Protein AF-A0A7W5GVG4-F1 (afdb_monomer)

Secondary structure (DSSP, 8-state):
----------------------------S-----S-PPPPPPPHHHHHTT--EEEEEEEEE-TTS-EEEEEEEE--S-HHHHHHHHHHHTT------TTT-S-EEEEEEEEE-----

Radius of gyration: 23.09 Å; Cα contacts (8 Å, |Δi|>4): 165; chains: 1; bounding box: 75×44×52 Å

Structure (mmCIF, N/CA/C/O backbone):
data_AF-A0A7W5GVG4-F1
#
_entry.id   AF-A0A7W5GVG4-F1
#
loop_
_atom_site.group_PDB
_atom_site.id
_atom_site.type_symbol
_atom_site.label_atom_id
_atom_site.label_alt_id
_atom_site.label_comp_id
_atom_site.label_asym_id
_atom_site.label_entity_id
_atom_site.label_seq_id
_atom_site.pdbx_PDB_ins_co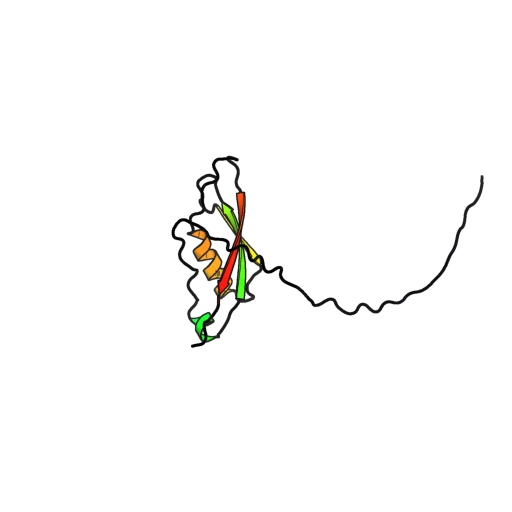de
_atom_site.Cartn_x
_atom_site.Cartn_y
_atom_site.Cartn_z
_atom_site.occupancy
_atom_site.B_iso_or_equiv
_atom_site.auth_seq_id
_atom_site.auth_comp_id
_atom_site.auth_asym_id
_atom_site.auth_atom_id
_atom_site.pdbx_PDB_model_num
ATOM 1 N N . MET A 1 1 ? 57.932 -30.012 15.823 1.00 37.72 1 MET A N 1
ATOM 2 C CA . MET A 1 1 ? 57.890 -28.530 15.779 1.00 37.72 1 MET A CA 1
ATOM 3 C C . MET A 1 1 ? 56.591 -28.097 16.457 1.00 37.72 1 MET A C 1
ATOM 5 O O . MET A 1 1 ? 55.539 -28.478 15.982 1.00 37.72 1 MET A O 1
ATOM 9 N N . LYS A 1 2 ? 56.661 -27.760 17.752 1.00 36.28 2 LYS A N 1
ATOM 10 C CA . LYS A 1 2 ? 56.587 -26.401 18.340 1.00 36.28 2 LYS A CA 1
ATOM 11 C C . LYS A 1 2 ? 55.153 -25.835 18.451 1.00 36.28 2 LYS A C 1
ATOM 13 O O . LYS A 1 2 ? 54.577 -25.436 17.454 1.00 36.28 2 LYS A O 1
ATOM 18 N N . TYR A 1 3 ? 54.654 -25.867 19.698 1.00 28.92 3 TYR A N 1
ATOM 19 C CA . TYR A 1 3 ? 53.878 -24.868 20.465 1.00 28.92 3 TYR A CA 1
ATOM 20 C C . TYR A 1 3 ? 53.143 -23.771 19.667 1.00 28.92 3 TYR A C 1
ATOM 22 O O . TYR A 1 3 ? 53.740 -23.130 18.816 1.00 28.92 3 TYR A O 1
ATOM 30 N N . LEU A 1 4 ? 51.893 -23.429 20.002 1.00 29.41 4 LEU A N 1
ATOM 31 C CA . LEU A 1 4 ? 51.676 -22.444 21.068 1.00 29.41 4 LEU A CA 1
ATOM 32 C C . LEU A 1 4 ? 50.241 -22.490 21.629 1.00 29.41 4 LEU A C 1
ATOM 34 O O . LEU A 1 4 ? 49.271 -22.153 20.957 1.00 29.41 4 LEU A O 1
ATOM 38 N N . ARG A 1 5 ? 50.136 -22.868 22.908 1.00 38.88 5 ARG A N 1
ATOM 39 C CA . ARG A 1 5 ? 49.017 -22.514 23.789 1.00 38.88 5 ARG A CA 1
ATOM 40 C C . ARG A 1 5 ? 49.121 -21.025 24.120 1.00 38.88 5 ARG A C 1
ATOM 42 O O . ARG A 1 5 ? 50.175 -20.615 24.596 1.00 38.88 5 ARG A O 1
ATOM 49 N N . ILE A 1 6 ? 48.030 -20.267 23.994 1.00 40.66 6 ILE A N 1
ATOM 50 C CA . ILE A 1 6 ? 47.790 -19.089 24.842 1.00 40.66 6 ILE A CA 1
ATOM 51 C C . ILE A 1 6 ? 46.333 -19.107 25.296 1.00 40.66 6 ILE A C 1
ATOM 53 O O . ILE A 1 6 ? 45.400 -18.951 24.517 1.00 40.66 6 ILE A O 1
ATOM 57 N N . SER A 1 7 ? 46.186 -19.320 26.594 1.00 39.53 7 SER A N 1
ATOM 58 C CA . SER A 1 7 ? 45.011 -19.088 27.421 1.00 39.53 7 SER A CA 1
ATOM 59 C C . SER A 1 7 ? 44.990 -17.641 27.926 1.00 39.53 7 SER A C 1
ATOM 61 O O . SER A 1 7 ? 46.017 -17.157 28.402 1.00 39.53 7 SER A O 1
ATOM 63 N N . LYS A 1 8 ? 43.820 -16.996 27.915 1.00 40.69 8 LYS A N 1
ATOM 64 C CA . LYS A 1 8 ? 43.390 -15.927 28.846 1.00 40.69 8 LYS A CA 1
ATOM 65 C C . LYS A 1 8 ? 41.862 -15.814 28.692 1.00 40.69 8 LYS A C 1
ATOM 67 O O . LYS A 1 8 ? 41.399 -15.642 27.575 1.00 40.69 8 LYS A O 1
ATOM 72 N N . SER A 1 9 ? 41.064 -16.223 29.686 1.00 37.88 9 SER A N 1
ATOM 73 C CA . SER A 1 9 ? 40.580 -15.386 30.811 1.00 37.88 9 SER A CA 1
ATOM 74 C C . SER A 1 9 ? 39.724 -14.216 30.304 1.00 37.88 9 SER A C 1
ATOM 76 O O . SER A 1 9 ? 40.168 -13.521 29.405 1.00 37.88 9 SER A O 1
ATOM 78 N N . LEU A 1 10 ? 38.570 -13.822 30.840 1.00 38.94 10 LEU A N 1
ATOM 79 C CA . LEU A 1 10 ? 37.635 -14.263 31.883 1.00 38.94 10 LEU A CA 1
ATOM 80 C C . LEU A 1 10 ? 36.517 -13.184 31.830 1.00 38.94 10 LEU A C 1
ATOM 82 O O . LEU A 1 10 ? 36.837 -12.021 31.615 1.00 38.94 10 LEU A O 1
ATOM 86 N N . VAL A 1 11 ? 35.261 -13.563 32.092 1.00 39.28 11 VAL A N 1
ATOM 87 C CA . VAL A 1 11 ? 34.133 -12.706 32.547 1.00 39.28 11 VAL A CA 1
ATOM 88 C C . VAL A 1 11 ? 33.592 -11.614 31.606 1.00 39.28 11 VAL A C 1
ATOM 90 O O . VAL A 1 11 ? 34.240 -10.608 31.359 1.00 39.28 11 VAL A O 1
ATOM 93 N N . ALA A 1 12 ? 32.310 -11.737 31.246 1.00 37.69 12 ALA A N 1
ATOM 94 C CA . ALA A 1 12 ? 31.275 -10.783 31.672 1.00 37.69 12 ALA A CA 1
ATOM 95 C C . ALA A 1 12 ? 29.885 -11.291 31.270 1.00 37.69 12 ALA A C 1
ATOM 97 O O . ALA A 1 12 ? 29.503 -11.265 30.103 1.00 37.69 12 ALA A O 1
ATOM 98 N N . SER A 1 13 ? 29.119 -11.738 32.267 1.00 43.12 13 SER A N 1
ATOM 99 C CA . SER A 1 13 ? 27.665 -11.811 32.172 1.00 43.12 13 SER A CA 1
ATOM 100 C C . SER A 1 13 ? 27.126 -10.413 31.882 1.00 43.12 13 SER A C 1
ATOM 102 O O . SER A 1 13 ? 27.238 -9.524 32.721 1.00 43.12 13 SER A O 1
ATOM 104 N N . ALA A 1 14 ? 26.507 -10.232 30.723 1.00 43.22 14 ALA A N 1
ATOM 105 C CA . ALA A 1 14 ? 25.558 -9.157 30.498 1.00 43.22 14 ALA A CA 1
ATOM 106 C C . ALA A 1 14 ? 24.195 -9.821 30.319 1.00 43.22 14 ALA A C 1
ATOM 108 O O . ALA A 1 14 ? 23.947 -10.516 29.334 1.00 43.22 14 ALA A O 1
ATOM 109 N N . ALA A 1 15 ? 23.343 -9.667 31.331 1.00 45.56 15 ALA A N 1
ATOM 110 C CA . ALA A 1 15 ? 21.937 -10.005 31.234 1.00 45.56 15 ALA A CA 1
ATOM 111 C C . ALA A 1 15 ? 21.358 -9.300 30.001 1.00 45.56 15 ALA A C 1
ATOM 113 O O . ALA A 1 15 ? 21.467 -8.082 29.859 1.00 45.56 15 ALA A O 1
ATOM 114 N N . VAL A 1 16 ? 20.786 -10.089 29.095 1.00 40.25 16 VAL A N 1
ATOM 115 C CA . VAL A 1 16 ? 20.089 -9.611 27.903 1.00 40.25 16 VAL A CA 1
ATOM 116 C C . VAL A 1 16 ? 18.834 -8.880 28.376 1.00 40.25 16 VAL A C 1
ATOM 118 O O . VAL A 1 16 ? 17.796 -9.489 28.617 1.00 40.25 16 VAL A O 1
ATOM 121 N N . VAL A 1 17 ? 18.936 -7.566 28.563 1.00 45.59 17 VAL A N 1
ATOM 122 C CA . VAL A 1 17 ? 17.762 -6.701 28.664 1.00 45.59 17 VAL A CA 1
ATOM 123 C C . VAL A 1 17 ? 17.201 -6.592 27.250 1.00 45.59 17 VAL A C 1
ATOM 125 O O . VAL A 1 17 ? 17.865 -6.090 26.344 1.00 45.59 17 VAL A O 1
ATOM 128 N N . LEU A 1 18 ? 16.006 -7.152 27.060 1.00 45.53 18 LEU A N 1
ATOM 129 C CA . LEU A 1 18 ? 15.244 -7.141 25.816 1.00 45.53 18 LEU A CA 1
ATOM 130 C C . LEU A 1 18 ? 15.232 -5.740 25.184 1.00 45.53 18 LEU A C 1
ATOM 132 O O . LEU A 1 18 ? 14.633 -4.806 25.717 1.00 45.53 18 LEU A O 1
ATOM 136 N N . LEU A 1 19 ? 15.867 -5.617 24.014 1.00 49.56 19 LEU A N 1
ATOM 137 C CA . LEU A 1 19 ? 15.649 -4.507 23.093 1.00 49.56 19 LEU A CA 1
ATOM 138 C C . LEU A 1 19 ? 14.178 -4.514 22.658 1.00 49.56 19 LEU A C 1
ATOM 140 O O . LEU A 1 19 ? 13.769 -5.347 21.853 1.00 49.56 19 LEU A O 1
ATOM 144 N N . ALA A 1 20 ? 13.402 -3.546 23.130 1.00 55.69 20 ALA A N 1
ATOM 145 C CA . ALA A 1 20 ? 12.113 -3.199 22.543 1.00 55.69 20 ALA A CA 1
ATOM 146 C C . ALA A 1 20 ? 11.984 -1.677 22.427 1.00 55.69 20 ALA A C 1
ATOM 148 O O . ALA A 1 20 ? 11.116 -1.049 23.018 1.00 55.69 20 ALA A O 1
ATOM 149 N N . ALA A 1 21 ? 12.861 -1.082 21.625 1.00 49.41 21 ALA A N 1
ATOM 150 C CA . ALA A 1 21 ? 12.570 0.174 20.951 1.00 49.41 21 ALA A CA 1
ATOM 151 C C . ALA A 1 21 ? 12.623 -0.121 19.453 1.00 49.41 21 ALA A C 1
ATOM 153 O O . ALA A 1 21 ? 13.611 0.158 18.777 1.00 49.41 21 ALA A O 1
ATOM 154 N N . CYS A 1 22 ? 11.575 -0.775 18.944 1.00 36.09 22 CYS A N 1
ATOM 155 C CA . CYS A 1 22 ? 11.357 -0.874 17.507 1.00 36.09 22 CYS A CA 1
ATOM 156 C C . CYS A 1 22 ? 10.984 0.532 17.015 1.00 36.09 22 CYS A C 1
ATOM 158 O O . CYS A 1 22 ? 9.814 0.886 16.895 1.00 36.09 22 CYS A O 1
ATOM 160 N N . ALA A 1 23 ? 11.995 1.380 16.839 1.00 46.91 23 ALA A N 1
ATOM 161 C CA . ALA A 1 23 ? 11.862 2.649 16.157 1.00 46.91 23 ALA A CA 1
ATOM 162 C C . ALA A 1 23 ? 11.571 2.329 14.690 1.00 46.91 23 ALA A C 1
ATOM 164 O O . ALA A 1 23 ? 12.478 2.035 13.913 1.00 46.91 23 ALA A O 1
ATOM 165 N N . ALA A 1 24 ? 10.289 2.334 14.323 1.00 54.41 24 ALA A N 1
ATOM 166 C CA . ALA A 1 24 ? 9.899 2.391 12.926 1.00 54.41 24 ALA A CA 1
ATOM 167 C C . ALA A 1 24 ? 10.556 3.647 12.329 1.00 54.41 24 ALA A C 1
ATOM 169 O O . ALA A 1 24 ? 10.319 4.742 12.853 1.00 54.41 24 ALA A O 1
ATOM 170 N N . PRO A 1 25 ? 11.398 3.545 11.284 1.00 44.72 25 PRO A N 1
ATOM 171 C CA . PRO A 1 25 ? 11.892 4.738 10.628 1.00 44.72 25 PRO A CA 1
ATOM 172 C C . PRO A 1 25 ? 10.684 5.435 10.003 1.00 44.72 25 PRO A C 1
ATOM 174 O O . PRO A 1 25 ? 10.088 4.942 9.046 1.00 44.72 25 PRO A O 1
ATOM 177 N N . ALA A 1 26 ? 10.300 6.575 10.578 1.00 50.94 26 ALA A N 1
ATOM 178 C CA . ALA A 1 26 ? 9.394 7.513 9.946 1.00 50.94 26 ALA A CA 1
ATOM 179 C C . ALA A 1 26 ? 10.075 7.983 8.659 1.00 50.94 26 ALA A C 1
ATOM 181 O O . ALA A 1 26 ? 10.919 8.875 8.672 1.00 50.94 26 ALA A O 1
ATOM 182 N N . GLN A 1 27 ? 9.756 7.331 7.544 1.00 46.22 27 GLN A N 1
ATOM 183 C CA . GLN A 1 27 ? 10.139 7.820 6.233 1.00 46.22 27 GLN A CA 1
ATOM 184 C C . GLN A 1 27 ? 9.243 9.022 5.933 1.00 46.22 27 GLN A C 1
ATOM 186 O O . GLN A 1 27 ? 8.200 8.906 5.302 1.00 46.22 27 GLN A O 1
ATOM 191 N N . THR A 1 28 ? 9.635 10.193 6.433 1.00 46.06 28 THR A N 1
ATOM 192 C CA . THR A 1 28 ? 9.069 11.511 6.107 1.00 46.06 28 THR A CA 1
ATOM 193 C C . THR A 1 28 ? 9.530 11.982 4.723 1.00 46.06 28 THR A C 1
ATOM 195 O O . THR A 1 28 ? 9.858 13.144 4.511 1.00 46.06 28 THR A O 1
ATOM 198 N N . GLY A 1 29 ? 9.554 11.071 3.752 1.00 47.09 29 GLY A N 1
ATOM 199 C CA . GLY A 1 29 ? 9.434 11.431 2.349 1.00 47.09 29 GLY A CA 1
ATOM 200 C C . GLY A 1 29 ? 7.957 11.327 2.030 1.00 47.09 29 GLY A C 1
ATOM 201 O O . GLY A 1 29 ? 7.417 10.225 2.051 1.00 47.09 29 GLY A O 1
ATOM 202 N N . GLU A 1 30 ? 7.287 12.454 1.807 1.00 46.94 30 GLU A N 1
A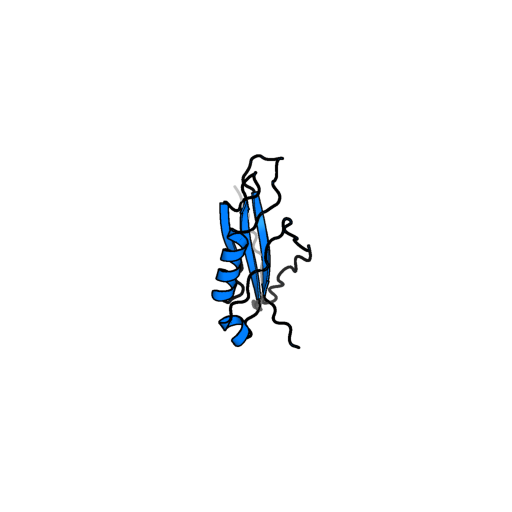TOM 203 C CA . GLU A 1 30 ? 5.900 12.467 1.349 1.00 46.94 30 GLU A CA 1
ATOM 204 C C . GLU A 1 30 ? 5.843 11.762 -0.013 1.00 46.94 30 GLU A C 1
ATOM 206 O O . GLU A 1 30 ? 6.082 12.351 -1.067 1.00 46.94 30 GLU A O 1
ATOM 211 N N . TRP A 1 31 ? 5.628 10.450 0.015 1.00 52.88 31 TRP A N 1
ATOM 212 C CA . TRP A 1 31 ? 5.521 9.652 -1.187 1.00 52.88 31 TRP A CA 1
ATOM 213 C C . TRP A 1 31 ? 4.167 9.980 -1.819 1.00 52.88 31 TRP A C 1
ATOM 215 O O . TRP A 1 31 ? 3.116 9.558 -1.340 1.00 52.88 31 TRP A O 1
ATOM 225 N N . LYS A 1 32 ? 4.197 10.813 -2.862 1.00 56.09 32 LYS A N 1
ATOM 226 C CA . LYS A 1 32 ? 3.028 11.196 -3.654 1.00 56.09 32 LYS A CA 1
ATOM 227 C C . LYS A 1 32 ? 2.981 10.347 -4.921 1.00 56.09 32 LYS A C 1
ATOM 229 O O . LYS A 1 32 ? 3.777 10.594 -5.833 1.00 56.09 32 LYS A O 1
ATOM 234 N N . PRO A 1 33 ? 2.066 9.373 -5.030 1.00 57.81 33 PRO A N 1
ATOM 235 C CA . PRO A 1 33 ? 1.739 8.849 -6.340 1.00 57.81 33 PRO A CA 1
ATOM 236 C C . PRO A 1 33 ? 1.037 9.966 -7.125 1.00 57.81 33 PRO A C 1
ATOM 238 O O . PRO A 1 33 ? 0.160 10.635 -6.592 1.00 57.81 33 PRO A O 1
ATOM 241 N N . ASN A 1 34 ? 1.423 10.212 -8.372 1.00 52.44 34 ASN A N 1
ATOM 242 C CA . ASN A 1 34 ? 0.713 11.157 -9.240 1.00 52.44 34 ASN A CA 1
ATOM 243 C C . ASN A 1 34 ? 0.653 10.528 -10.636 1.00 52.44 34 ASN A C 1
ATOM 245 O O . ASN A 1 34 ? 1.714 10.409 -11.261 1.00 52.44 34 ASN A O 1
ATOM 249 N N . PRO A 1 35 ? -0.484 9.934 -11.047 1.00 53.97 35 PRO A N 1
ATOM 250 C CA . PRO A 1 35 ? -1.794 10.555 -11.363 1.00 53.97 35 PRO A CA 1
ATOM 251 C C . PRO A 1 35 ? -2.846 10.402 -10.235 1.00 53.97 35 PRO A C 1
ATOM 253 O O . PRO A 1 35 ? -2.479 9.866 -9.191 1.00 53.97 35 PRO A O 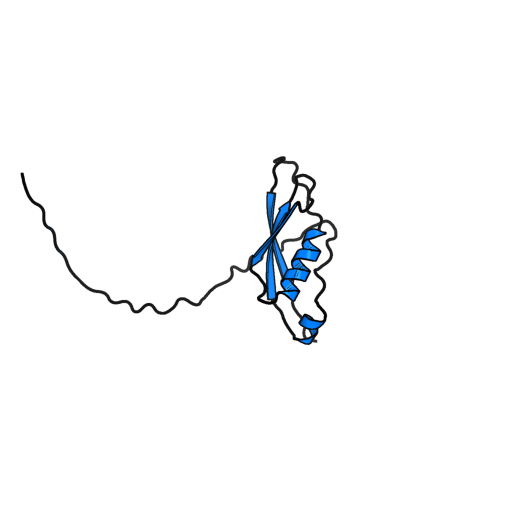1
ATOM 256 N N . PRO A 1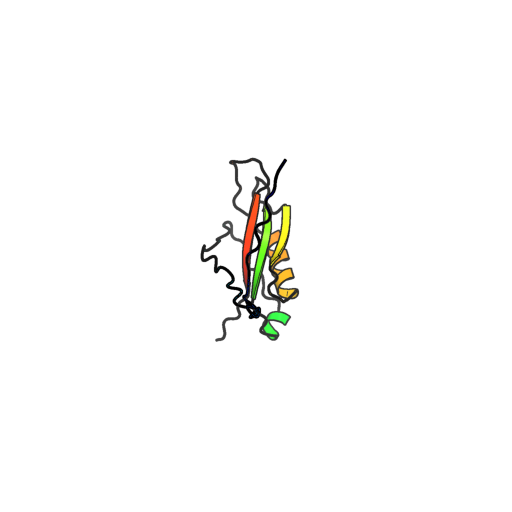 36 ? -4.115 10.873 -10.368 1.00 58.75 36 PRO A N 1
ATOM 257 C CA . PRO A 1 36 ? -5.064 10.918 -9.250 1.00 58.75 36 PRO A CA 1
ATOM 258 C C . PRO A 1 36 ? -5.405 9.512 -8.760 1.00 58.75 36 PRO A C 1
ATOM 260 O O . PRO A 1 36 ? -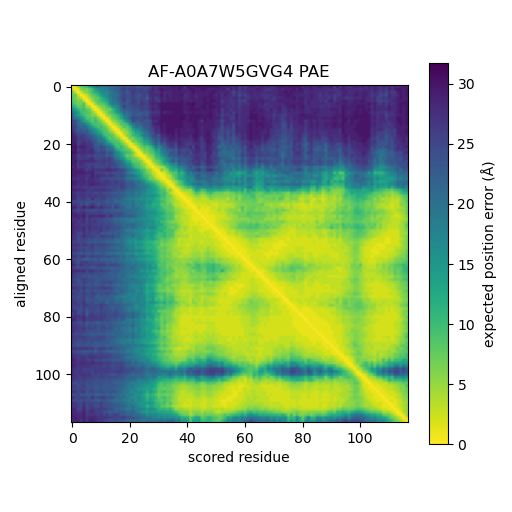6.250 8.812 -9.314 1.00 58.75 36 PRO A O 1
ATOM 263 N N . ASN A 1 37 ? -4.725 9.114 -7.696 1.00 67.75 37 ASN A N 1
ATOM 264 C CA . ASN A 1 37 ? -4.913 7.834 -7.059 1.00 67.75 37 ASN A CA 1
ATOM 265 C C . ASN A 1 37 ? -5.833 8.037 -5.852 1.00 67.75 37 ASN A C 1
ATOM 267 O O . ASN A 1 37 ? -5.509 8.844 -4.977 1.00 67.75 37 ASN A O 1
ATOM 271 N N . PRO A 1 38 ? -6.989 7.355 -5.801 1.00 71.00 38 PRO A N 1
ATOM 272 C CA . PRO A 1 38 ? -7.904 7.489 -4.679 1.00 71.00 38 PRO A CA 1
ATOM 273 C C . PRO A 1 38 ? -7.234 6.989 -3.397 1.00 71.00 38 PRO A C 1
ATOM 275 O O . PRO A 1 38 ? -6.515 5.986 -3.416 1.00 71.00 38 PRO A O 1
ATOM 278 N N . GLU A 1 39 ? -7.481 7.680 -2.285 1.00 76.94 39 GLU A N 1
ATOM 279 C CA . GLU A 1 39 ? -7.104 7.184 -0.962 1.00 76.94 39 GLU A CA 1
ATOM 280 C C . GLU A 1 39 ? -7.811 5.852 -0.679 1.00 76.94 39 GLU A C 1
ATOM 282 O O . GLU A 1 39 ? -8.928 5.610 -1.146 1.00 76.94 39 GLU A O 1
ATOM 287 N N . ALA A 1 40 ? -7.159 4.978 0.092 1.00 81.75 40 ALA A N 1
ATOM 288 C CA . ALA A 1 40 ? -7.762 3.709 0.473 1.00 81.75 40 ALA A CA 1
ATOM 289 C C . ALA A 1 40 ? -9.004 3.960 1.343 1.00 81.75 40 ALA A C 1
ATOM 291 O O . ALA A 1 40 ? -8.893 4.627 2.378 1.00 81.75 40 ALA A O 1
ATOM 292 N N . PRO A 1 41 ? -10.186 3.444 0.959 1.00 83.88 41 PRO A N 1
ATOM 293 C CA . PRO A 1 41 ? -11.398 3.675 1.720 1.00 83.88 41 PRO A CA 1
ATOM 294 C C . PRO A 1 41 ? -11.266 3.030 3.096 1.00 83.88 41 PRO A C 1
ATOM 296 O O . PRO A 1 41 ? -10.816 1.890 3.237 1.00 83.88 41 PRO A O 1
ATOM 299 N N . TYR A 1 42 ? -11.684 3.752 4.129 1.00 85.62 42 TYR A N 1
ATOM 300 C CA . TYR A 1 42 ? -11.707 3.209 5.479 1.00 85.62 42 TYR A CA 1
ATOM 301 C C . TYR A 1 42 ? -12.829 2.168 5.592 1.00 85.62 42 TYR A C 1
ATOM 303 O O . TYR A 1 42 ? -13.993 2.533 5.400 1.00 85.62 42 TYR A O 1
ATOM 311 N N . PRO A 1 43 ? -12.538 0.897 5.923 1.00 86.62 43 PRO A N 1
ATOM 312 C CA . PRO A 1 43 ? -13.586 -0.088 6.161 1.00 86.62 43 PRO A CA 1
ATOM 313 C C . PRO A 1 43 ? -14.507 0.378 7.293 1.00 86.62 43 PRO A C 1
ATOM 315 O O . PRO A 1 43 ? -14.014 0.772 8.352 1.00 86.62 43 PRO A O 1
ATOM 318 N N . ALA A 1 44 ? -15.827 0.317 7.089 1.00 85.56 44 ALA A N 1
ATOM 319 C CA . ALA A 1 44 ? -16.812 0.787 8.070 1.00 85.56 44 ALA A CA 1
ATOM 320 C C . ALA A 1 44 ? -16.593 0.144 9.451 1.00 85.56 44 ALA A C 1
ATOM 322 O O . ALA A 1 44 ? -16.441 0.857 10.437 1.00 85.56 44 ALA A O 1
ATOM 323 N N . GLU A 1 45 ? -16.403 -1.177 9.488 1.00 85.50 45 GLU A N 1
ATOM 324 C CA . GLU A 1 45 ? -16.128 -1.918 10.725 1.00 85.50 45 GLU A CA 1
ATOM 325 C C . GLU A 1 45 ? -14.865 -1.433 11.452 1.00 85.50 45 GLU A C 1
ATOM 327 O O . GLU A 1 45 ? -14.833 -1.363 12.679 1.00 85.50 45 GLU A O 1
ATOM 332 N N . SER A 1 46 ? -13.802 -1.108 10.707 1.00 86.75 46 SER A N 1
ATOM 333 C CA . SER A 1 46 ? -12.555 -0.601 11.290 1.00 86.75 46 SER A CA 1
ATOM 334 C C . SER A 1 46 ? -12.711 0.828 11.794 1.00 86.75 46 SER A C 1
ATOM 336 O O . SER A 1 46 ? -12.094 1.196 12.792 1.00 86.75 46 SER A O 1
ATOM 338 N N . ARG A 1 47 ? -13.568 1.623 11.146 1.00 85.62 47 ARG A N 1
ATOM 339 C CA . ARG A 1 47 ? -13.924 2.967 11.599 1.00 85.62 47 ARG A CA 1
ATOM 340 C C . ARG A 1 47 ? -14.746 2.921 12.888 1.00 85.62 47 ARG A C 1
ATOM 342 O O . ARG A 1 47 ? -14.453 3.681 13.802 1.00 85.62 47 ARG A O 1
ATOM 349 N N . GLU A 1 48 ? -15.719 2.017 12.980 1.00 86.69 48 GLU A N 1
ATOM 350 C CA . GLU A 1 48 ? -16.533 1.805 14.187 1.00 86.69 48 GLU A CA 1
ATOM 351 C C . GLU A 1 48 ? -15.697 1.298 15.368 1.00 86.69 48 GLU A C 1
ATOM 353 O O . GLU A 1 48 ? -15.907 1.711 16.505 1.00 86.69 48 GLU A O 1
ATOM 358 N N . LYS A 1 49 ? -14.707 0.439 15.099 1.00 85.56 49 LYS A N 1
ATOM 359 C CA . LYS A 1 49 ? -13.796 -0.115 16.113 1.00 85.56 49 LYS A CA 1
ATOM 360 C C . LYS A 1 49 ? -12.604 0.785 16.450 1.00 85.56 49 LYS A C 1
ATOM 362 O O . LYS A 1 49 ? -11.804 0.424 17.308 1.00 85.56 49 LYS A O 1
ATOM 367 N N . GLY A 1 50 ? -12.455 1.934 15.789 1.00 86.38 50 GLY A N 1
ATOM 368 C CA . GLY A 1 50 ? -11.339 2.849 16.040 1.00 86.38 50 GLY A CA 1
ATOM 369 C C . GLY A 1 50 ? -9.964 2.323 15.595 1.00 86.38 50 GLY A C 1
ATOM 370 O O . GLY A 1 50 ? -8.938 2.812 16.065 1.00 86.38 50 GLY A O 1
ATOM 371 N N . GLU A 1 51 ? -9.922 1.320 14.716 1.00 87.62 51 GLU A N 1
ATOM 372 C CA . GLU A 1 51 ? -8.702 0.602 14.327 1.00 87.62 51 GLU A CA 1
ATOM 373 C C . GLU A 1 51 ? -7.848 1.445 13.392 1.00 87.62 51 GLU A C 1
ATOM 375 O O . GLU A 1 51 ? -8.261 1.665 12.261 1.00 87.62 51 GLU A O 1
ATOM 380 N N . GLN A 1 52 ? -6.658 1.870 13.814 1.00 87.00 52 GLN A N 1
ATOM 381 C CA . GLN A 1 52 ? -5.752 2.728 13.039 1.00 87.00 52 GLN A CA 1
ATOM 382 C C . GLN A 1 52 ? -4.392 2.064 12.831 1.00 87.00 52 GLN A C 1
ATOM 384 O O . GLN A 1 52 ? -3.975 1.215 13.618 1.00 87.00 52 GLN A O 1
ATOM 389 N N . GLY A 1 53 ? -3.671 2.489 11.797 1.00 88.50 53 GLY A N 1
ATOM 390 C CA . GLY A 1 53 ? -2.311 2.020 11.560 1.00 88.50 53 GLY A CA 1
ATOM 391 C C . GLY A 1 53 ? -1.781 2.370 10.176 1.00 88.50 53 GLY A C 1
ATOM 392 O O . GLY A 1 53 ? -2.468 2.979 9.357 1.00 88.50 53 GLY A O 1
ATOM 393 N N . THR A 1 54 ? -0.538 1.973 9.919 1.00 88.38 54 THR A N 1
ATOM 394 C CA . THR A 1 54 ? 0.126 2.182 8.628 1.00 88.38 54 THR A CA 1
ATOM 395 C C . THR A 1 54 ? 0.439 0.832 8.004 1.00 88.38 54 THR A C 1
ATOM 397 O O . THR A 1 54 ? 1.110 0.012 8.625 1.00 88.38 54 THR A O 1
ATOM 400 N N . VAL A 1 55 ? -0.031 0.617 6.778 1.00 90.56 55 VAL A N 1
ATOM 401 C CA . VAL A 1 55 ? 0.298 -0.556 5.965 1.00 90.56 55 VAL A CA 1
ATOM 402 C C . VAL A 1 55 ? 1.441 -0.171 5.036 1.00 90.56 55 VAL A C 1
ATOM 404 O O . VAL A 1 55 ? 1.332 0.815 4.309 1.00 90.56 55 VAL A O 1
ATOM 407 N N . LEU A 1 56 ? 2.535 -0.929 5.037 1.00 89.75 56 LEU A N 1
ATOM 408 C CA . LEU A 1 56 ? 3.604 -0.765 4.055 1.00 89.75 56 LEU A CA 1
ATOM 409 C C . LEU A 1 56 ? 3.428 -1.812 2.962 1.00 89.75 56 LEU A C 1
ATOM 411 O O . LEU A 1 56 ? 3.598 -3.011 3.197 1.00 89.75 56 LEU A O 1
ATOM 415 N N . LEU A 1 57 ? 3.099 -1.353 1.762 1.00 89.94 57 LEU A N 1
ATOM 416 C CA . LEU A 1 57 ? 2.932 -2.201 0.593 1.00 89.94 57 LEU A CA 1
ATOM 417 C C . LEU A 1 57 ? 4.167 -2.126 -0.296 1.00 89.94 57 LEU A C 1
ATOM 419 O O . LEU A 1 57 ? 4.758 -1.065 -0.476 1.00 89.94 57 LEU A O 1
ATOM 423 N N . ARG A 1 58 ? 4.545 -3.261 -0.874 1.00 89.12 58 ARG A N 1
ATOM 424 C CA . ARG A 1 58 ? 5.568 -3.362 -1.904 1.00 89.12 58 ARG A CA 1
ATOM 425 C C . ARG A 1 58 ? 4.878 -3.650 -3.228 1.00 89.12 58 ARG A C 1
ATOM 427 O O . ARG A 1 58 ? 4.243 -4.685 -3.397 1.00 89.12 58 ARG A O 1
ATOM 434 N N . VAL A 1 59 ? 4.989 -2.723 -4.164 1.00 89.00 59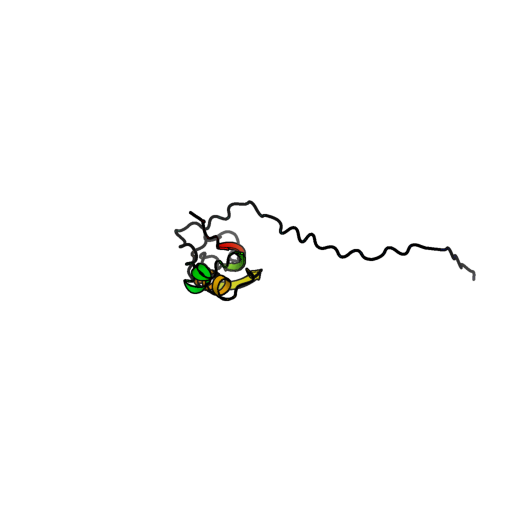 VAL A N 1
ATOM 435 C CA . VAL A 1 59 ? 4.313 -2.789 -5.456 1.00 89.00 59 VAL A CA 1
ATOM 436 C C . VAL A 1 59 ? 5.343 -2.993 -6.542 1.00 89.00 59 VAL A C 1
ATOM 438 O O . VAL A 1 59 ? 6.287 -2.218 -6.686 1.00 89.00 59 VAL A O 1
ATOM 441 N N . ARG A 1 60 ? 5.147 -4.041 -7.324 1.00 87.75 60 ARG A N 1
ATOM 442 C CA . ARG A 1 60 ? 5.884 -4.309 -8.545 1.00 87.75 60 ARG A CA 1
ATOM 443 C C . ARG A 1 60 ? 5.209 -3.536 -9.672 1.00 87.75 60 ARG A C 1
ATOM 445 O O . ARG A 1 60 ? 4.065 -3.836 -9.983 1.00 87.75 60 ARG A O 1
ATOM 452 N N . THR A 1 61 ? 5.874 -2.560 -10.280 1.00 86.31 61 THR A N 1
ATOM 453 C CA . THR A 1 61 ? 5.312 -1.753 -11.381 1.00 86.31 61 THR A CA 1
ATOM 454 C C . THR A 1 61 ? 5.973 -2.061 -12.717 1.00 86.31 61 THR A C 1
ATOM 456 O O . THR A 1 61 ? 7.200 -2.139 -12.786 1.00 86.31 61 THR A O 1
ATOM 459 N N . THR A 1 62 ? 5.168 -2.215 -13.771 1.00 85.12 62 THR A N 1
ATOM 460 C CA . THR A 1 62 ? 5.642 -2.352 -15.156 1.00 85.12 62 THR A CA 1
ATOM 461 C C . THR A 1 62 ? 6.254 -1.040 -15.667 1.00 85.12 62 THR A C 1
ATOM 463 O O . THR A 1 62 ? 6.005 0.017 -15.072 1.00 85.12 62 THR A O 1
ATOM 466 N N . PRO A 1 63 ? 7.011 -1.070 -16.781 1.00 82.50 63 PRO A N 1
ATOM 467 C CA . PRO A 1 63 ? 7.532 0.142 -17.421 1.00 82.50 63 PRO A CA 1
ATOM 468 C C . PRO A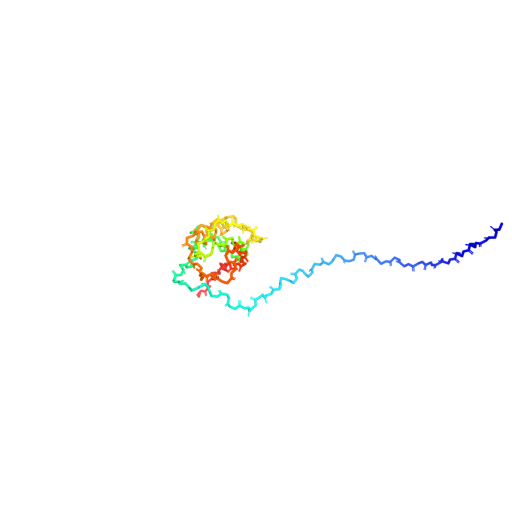 1 63 ? 6.434 1.165 -17.759 1.00 82.50 63 PRO A C 1
ATOM 470 O O . PRO A 1 63 ? 6.649 2.367 -17.617 1.00 82.50 63 PRO A O 1
ATOM 473 N N . ASP A 1 64 ? 5.225 0.689 -18.084 1.00 77.19 64 ASP A N 1
ATOM 474 C CA . ASP A 1 64 ? 4.027 1.501 -18.357 1.00 77.19 64 ASP A CA 1
ATOM 475 C C . ASP A 1 64 ? 3.395 2.140 -17.107 1.00 77.19 64 ASP A C 1
ATOM 477 O O . ASP A 1 64 ? 2.383 2.835 -17.204 1.00 77.19 64 ASP A O 1
ATOM 481 N N . GLY A 1 65 ? 3.938 1.880 -15.913 1.00 79.69 65 GLY A N 1
ATOM 482 C CA . GLY A 1 65 ? 3.428 2.431 -14.658 1.00 79.69 65 GLY A CA 1
ATOM 483 C C . GLY A 1 65 ? 2.207 1.699 -14.090 1.00 79.69 65 GLY A C 1
ATOM 484 O O . GLY A 1 65 ? 1.537 2.229 -13.202 1.00 79.69 65 GLY A O 1
ATOM 485 N N . ARG A 1 66 ? 1.902 0.482 -14.561 1.00 84.19 66 ARG A N 1
ATOM 486 C CA . ARG A 1 66 ? 0.826 -0.348 -13.995 1.00 84.19 66 ARG A CA 1
ATOM 487 C C . ARG A 1 66 ? 1.357 -1.261 -12.885 1.00 84.19 66 ARG A C 1
ATOM 489 O O . ARG A 1 66 ? 2.457 -1.797 -13.027 1.00 84.19 66 ARG A O 1
ATOM 496 N N . PRO A 1 67 ? 0.607 -1.477 -11.794 1.00 86.75 67 PRO A N 1
ATOM 497 C CA . PRO A 1 67 ? 0.955 -2.479 -10.796 1.00 86.75 67 PRO A CA 1
ATOM 498 C C . PRO A 1 67 ? 0.811 -3.886 -11.401 1.00 86.75 67 PRO A C 1
ATOM 500 O O . PRO A 1 67 ? -0.252 -4.269 -11.877 1.00 86.75 67 PRO A O 1
ATOM 503 N N . ALA A 1 68 ? 1.899 -4.651 -11.399 1.00 87.19 68 ALA A N 1
ATOM 504 C CA . ALA A 1 68 ? 1.962 -6.053 -11.808 1.00 87.19 68 ALA A CA 1
ATOM 505 C C . ALA A 1 68 ? 1.794 -7.017 -10.624 1.00 87.19 68 ALA A C 1
ATOM 507 O O . ALA A 1 68 ? 1.272 -8.113 -10.793 1.00 87.19 68 ALA A O 1
ATOM 508 N N . ALA A 1 69 ? 2.259 -6.628 -9.435 1.00 87.81 69 ALA A N 1
ATOM 509 C CA . ALA A 1 69 ? 2.089 -7.388 -8.199 1.00 87.81 69 ALA A CA 1
ATOM 510 C C . ALA A 1 69 ? 2.070 -6.441 -6.995 1.00 87.81 69 ALA A C 1
ATOM 512 O O . ALA A 1 69 ? 2.749 -5.413 -7.006 1.00 87.81 69 ALA A O 1
ATOM 513 N N . VAL A 1 70 ? 1.312 -6.793 -5.958 1.00 89.81 70 VAL A N 1
ATOM 514 C CA . VAL A 1 70 ? 1.235 -6.052 -4.694 1.00 89.81 70 VAL A CA 1
ATOM 515 C C . VAL A 1 70 ? 1.463 -7.037 -3.557 1.00 89.81 70 VAL A C 1
ATOM 517 O O . VAL A 1 70 ? 0.769 -8.044 -3.456 1.00 89.81 70 VAL A O 1
ATOM 520 N N . GLU A 1 71 ? 2.432 -6.739 -2.702 1.00 90.38 71 GLU A N 1
ATOM 521 C CA . GLU A 1 71 ? 2.792 -7.543 -1.538 1.00 90.38 71 GLU A CA 1
ATOM 522 C C . GLU A 1 71 ? 2.710 -6.687 -0.274 1.00 90.38 71 GLU A C 1
ATOM 524 O O . GLU A 1 71 ? 3.052 -5.503 -0.282 1.00 90.38 71 GLU A O 1
ATOM 529 N N . VAL A 1 72 ? 2.275 -7.277 0.838 1.00 90.88 72 VAL A N 1
ATOM 530 C CA . VAL A 1 72 ? 2.275 -6.596 2.138 1.00 90.88 72 VAL A CA 1
ATOM 531 C C . VAL A 1 72 ? 3.646 -6.787 2.777 1.00 90.88 72 VAL A C 1
ATOM 533 O O . VAL A 1 72 ? 3.984 -7.886 3.205 1.00 90.88 72 VAL A O 1
ATOM 536 N N . LYS A 1 73 ? 4.443 -5.716 2.845 1.00 91.19 73 LYS A N 1
ATOM 537 C CA . LYS A 1 73 ? 5.741 -5.718 3.538 1.00 91.19 73 LYS A CA 1
ATOM 538 C C . LYS A 1 73 ? 5.555 -5.559 5.046 1.00 91.19 73 LYS A C 1
ATOM 540 O O . LYS A 1 73 ? 6.254 -6.199 5.823 1.00 91.19 73 LYS A O 1
ATOM 545 N N . GLN A 1 74 ? 4.612 -4.714 5.454 1.00 90.81 74 GLN A N 1
ATOM 546 C CA . GLN A 1 74 ? 4.251 -4.512 6.853 1.00 90.81 74 GLN A CA 1
ATOM 547 C C . GLN A 1 74 ? 2.739 -4.332 6.964 1.00 90.81 74 GLN A C 1
ATOM 549 O O . GLN A 1 74 ? 2.171 -3.436 6.343 1.00 90.81 74 GLN A O 1
ATOM 554 N N . SER A 1 75 ? 2.103 -5.193 7.754 1.00 90.19 75 SER A N 1
ATOM 555 C CA . SER A 1 75 ? 0.681 -5.085 8.091 1.00 90.19 75 SER A CA 1
ATOM 556 C C . SER A 1 75 ? 0.456 -3.953 9.095 1.00 90.19 75 SER A C 1
ATOM 558 O O . SER A 1 75 ? 1.310 -3.703 9.951 1.00 90.19 75 SER A O 1
ATOM 560 N N . SER A 1 76 ? -0.713 -3.311 9.049 1.00 85.25 76 SER A N 1
ATOM 561 C CA . SER A 1 76 ? -1.133 -2.368 10.094 1.00 85.25 76 SER A CA 1
ATOM 562 C C . SER A 1 76 ? -1.587 -3.053 11.389 1.00 85.25 76 SER A C 1
ATOM 564 O O . SER A 1 76 ? -2.016 -2.367 12.313 1.00 85.25 76 SER A O 1
ATOM 566 N N . GLY A 1 77 ? -1.569 -4.390 11.449 1.00 89.94 77 GLY A N 1
ATOM 567 C CA . GLY A 1 77 ? -2.124 -5.187 12.548 1.00 89.94 77 GLY A CA 1
ATOM 568 C C . GLY A 1 77 ? -3.614 -5.506 12.392 1.00 89.94 77 GLY A C 1
ATOM 569 O O . GLY A 1 77 ? -4.176 -6.222 13.217 1.00 89.94 77 GLY A O 1
ATOM 570 N N . TYR A 1 78 ? -4.251 -5.022 11.320 1.00 91.81 78 TYR A N 1
ATOM 571 C CA . TYR A 1 78 ? -5.678 -5.203 11.062 1.00 91.81 78 TYR A CA 1
ATOM 572 C C . TYR A 1 78 ? -5.899 -5.695 9.626 1.00 91.81 78 TYR A C 1
ATOM 574 O O . TYR A 1 78 ? -5.777 -4.905 8.687 1.00 91.81 78 TYR A O 1
ATOM 582 N N . PRO A 1 79 ? -6.319 -6.959 9.426 1.00 90.25 79 PRO A N 1
ATOM 583 C CA . PRO A 1 79 ? -6.493 -7.537 8.090 1.00 90.25 79 PRO A CA 1
ATOM 584 C C . PRO A 1 79 ? -7.464 -6.767 7.183 1.00 90.25 79 PRO A C 1
ATOM 586 O O . PRO A 1 79 ? -7.344 -6.806 5.960 1.00 90.25 79 PRO A O 1
ATOM 589 N N . ARG A 1 80 ? -8.439 -6.059 7.770 1.00 89.56 80 ARG A N 1
ATOM 590 C CA . ARG A 1 80 ? -9.390 -5.209 7.034 1.00 89.56 80 ARG A CA 1
ATOM 591 C C . ARG A 1 80 ? -8.709 -3.995 6.399 1.00 89.56 80 ARG A C 1
ATOM 593 O O . ARG A 1 80 ? -8.991 -3.679 5.244 1.00 89.56 80 ARG A O 1
ATOM 600 N N . LEU A 1 81 ? -7.817 -3.340 7.142 1.00 89.38 81 LEU A N 1
ATOM 601 C CA . LEU A 1 81 ? -7.049 -2.192 6.659 1.00 89.38 81 LEU A CA 1
ATOM 602 C C . LEU A 1 81 ? -6.051 -2.634 5.586 1.00 89.38 81 LEU A C 1
ATOM 604 O O . LEU A 1 81 ? -5.985 -2.019 4.524 1.00 89.38 81 LEU A O 1
ATOM 608 N N . ASP A 1 82 ? -5.363 -3.756 5.820 1.00 89.94 82 ASP A N 1
ATOM 609 C CA . ASP A 1 82 ? -4.437 -4.346 4.850 1.00 89.94 82 ASP A CA 1
ATOM 610 C C . ASP A 1 82 ? -5.144 -4.666 3.528 1.00 89.94 82 ASP A C 1
ATOM 612 O O . ASP A 1 82 ? -4.669 -4.283 2.460 1.00 89.94 82 ASP A O 1
ATOM 616 N N . ARG A 1 83 ? -6.314 -5.320 3.589 1.00 91.06 83 ARG A N 1
ATOM 617 C CA . ARG A 1 83 ? -7.100 -5.646 2.394 1.00 91.06 83 ARG A CA 1
ATOM 618 C C . ARG A 1 83 ? -7.510 -4.386 1.638 1.00 91.06 83 ARG A C 1
ATOM 620 O O . ARG A 1 83 ? -7.314 -4.338 0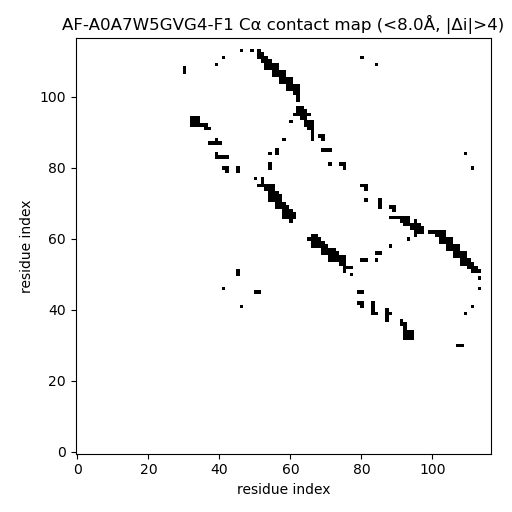.430 1.00 91.06 83 ARG A O 1
ATOM 627 N N . SER A 1 84 ? -8.021 -3.367 2.333 1.00 89.38 84 SER A N 1
ATOM 628 C CA . SER A 1 84 ? -8.405 -2.097 1.698 1.00 89.38 84 SER A CA 1
ATOM 629 C C . SER A 1 84 ? -7.217 -1.405 1.020 1.00 89.38 84 SER A C 1
ATOM 631 O O . SER A 1 84 ? -7.329 -0.919 -0.110 1.00 89.38 84 SER A O 1
ATOM 633 N N . ALA A 1 85 ? -6.051 -1.418 1.673 1.00 88.69 85 ALA A N 1
ATOM 634 C CA . ALA A 1 85 ? -4.823 -0.875 1.111 1.00 88.69 85 ALA A CA 1
ATOM 635 C C . ALA A 1 85 ? -4.416 -1.621 -0.168 1.00 88.69 85 ALA A C 1
ATOM 637 O O . ALA A 1 85 ? -4.179 -0.984 -1.193 1.00 88.69 85 ALA A O 1
ATOM 638 N N . VAL A 1 86 ? -4.385 -2.958 -0.140 1.00 90.06 86 VAL A N 1
ATOM 639 C CA . VAL A 1 86 ? -4.020 -3.783 -1.303 1.00 90.06 86 VAL A CA 1
ATOM 640 C C . VAL A 1 86 ? -4.985 -3.559 -2.467 1.00 90.06 86 VAL A C 1
ATOM 642 O O . VAL A 1 86 ? -4.536 -3.329 -3.591 1.00 90.06 86 VAL A O 1
ATOM 645 N N . ASP A 1 87 ? -6.295 -3.573 -2.214 1.00 89.88 87 ASP A N 1
ATOM 646 C CA . ASP A 1 87 ? -7.330 -3.384 -3.242 1.00 89.88 87 ASP A CA 1
ATOM 647 C C . ASP A 1 87 ? -7.213 -2.025 -3.942 1.00 89.88 87 ASP A C 1
ATOM 649 O O . ASP A 1 87 ? -7.436 -1.898 -5.148 1.00 89.88 87 ASP A O 1
ATOM 653 N N . THR A 1 88 ? -6.851 -1.002 -3.171 1.00 87.12 88 THR A N 1
ATOM 654 C CA . THR A 1 88 ? -6.709 0.367 -3.664 1.00 87.12 88 THR A CA 1
ATOM 655 C C . THR A 1 88 ? -5.431 0.525 -4.474 1.00 87.12 88 THR A C 1
ATOM 657 O O . THR A 1 88 ? -5.469 0.976 -5.618 1.00 87.12 88 THR A O 1
ATOM 660 N N . VAL A 1 89 ? -4.305 0.070 -3.926 1.00 86.81 89 VAL A N 1
ATOM 661 C CA . VAL A 1 89 ? -2.992 0.163 -4.573 1.00 86.81 89 VAL A CA 1
ATOM 662 C C . VAL A 1 89 ? -2.905 -0.694 -5.839 1.00 86.81 89 VAL A C 1
ATOM 664 O O . VAL A 1 89 ? -2.200 -0.338 -6.779 1.00 86.81 89 VAL A O 1
ATOM 667 N N . SER A 1 90 ? -3.681 -1.774 -5.925 1.00 86.31 90 SER A N 1
ATOM 668 C CA . SER A 1 90 ? -3.799 -2.578 -7.150 1.00 86.31 90 SER A CA 1
ATOM 669 C C . SER A 1 90 ? -4.458 -1.820 -8.312 1.00 86.31 90 SER A C 1
ATOM 671 O O . SER A 1 90 ? -4.268 -2.187 -9.468 1.00 86.31 90 SER A O 1
ATOM 673 N N . LYS A 1 91 ? -5.231 -0.766 -8.025 1.00 86.38 91 LYS A N 1
ATOM 674 C CA . LYS A 1 91 ? -5.931 0.069 -9.022 1.00 86.38 91 LYS A CA 1
ATOM 675 C C . LYS A 1 91 ? -5.198 1.376 -9.311 1.00 86.38 91 LYS A C 1
ATOM 677 O O . LYS A 1 91 ? -5.615 2.141 -10.176 1.00 86.38 91 LYS A O 1
ATOM 682 N N . TRP A 1 92 ? -4.128 1.647 -8.575 1.00 85.88 92 TRP A N 1
ATOM 683 C CA . TRP A 1 92 ? -3.346 2.859 -8.722 1.00 85.88 92 TRP A CA 1
ATOM 684 C C . TRP A 1 92 ? -2.546 2.869 -10.010 1.00 85.88 92 TRP A C 1
ATOM 686 O O . TRP A 1 92 ? -2.064 1.842 -10.485 1.00 85.88 92 TRP A O 1
ATOM 696 N N . GLN A 1 93 ? -2.353 4.069 -10.540 1.00 82.12 93 GLN A N 1
ATOM 697 C CA . GLN A 1 93 ? -1.419 4.298 -11.623 1.00 82.12 93 GLN A CA 1
ATOM 698 C C . GLN A 1 93 ? -0.155 4.931 -11.054 1.00 82.12 93 GLN A C 1
ATOM 700 O O . GLN A 1 93 ? -0.204 5.860 -10.248 1.00 82.12 93 GLN A O 1
ATOM 705 N N . PHE A 1 94 ? 0.994 4.400 -11.442 1.00 79.75 94 PHE A N 1
ATOM 706 C CA . PHE A 1 94 ? 2.289 4.928 -11.050 1.00 79.75 94 PHE A CA 1
ATOM 707 C C . PHE A 1 94 ? 2.916 5.646 -12.236 1.00 79.75 94 PHE A C 1
ATOM 709 O O . PHE A 1 94 ? 2.594 5.367 -13.391 1.00 79.75 94 PHE A O 1
ATOM 716 N N . LYS A 1 95 ? 3.846 6.563 -11.962 1.00 76.75 95 LYS A N 1
ATOM 717 C CA . LYS A 1 95 ? 4.596 7.214 -13.034 1.00 76.75 95 LYS A CA 1
ATOM 718 C C . LYS A 1 95 ? 5.390 6.146 -13.809 1.00 76.75 95 LYS A C 1
ATOM 720 O O . LYS A 1 95 ? 6.125 5.377 -13.165 1.00 76.75 95 LYS A O 1
ATOM 725 N N . PRO A 1 96 ? 5.252 6.083 -15.147 1.00 74.56 96 PRO A N 1
ATOM 726 C CA . PRO A 1 96 ? 6.061 5.194 -15.965 1.00 74.56 96 PRO A CA 1
ATOM 727 C C . PRO A 1 96 ? 7.539 5.544 -15.782 1.00 74.56 96 PRO A C 1
ATOM 729 O O . PRO A 1 96 ? 7.900 6.715 -15.618 1.00 74.56 96 PRO A O 1
ATOM 732 N N . THR A 1 97 ? 8.391 4.524 -15.768 1.00 67.00 97 THR A N 1
ATOM 733 C CA . THR A 1 97 ? 9.845 4.695 -15.671 1.00 67.00 97 THR A CA 1
ATOM 734 C C . THR A 1 97 ? 10.456 4.225 -16.985 1.00 67.00 97 THR A C 1
ATOM 736 O O . THR A 1 97 ? 10.685 3.027 -17.143 1.00 67.00 97 THR A O 1
ATOM 739 N N . PRO A 1 98 ? 10.658 5.146 -17.945 1.00 63.53 98 PRO A N 1
ATOM 740 C CA . PRO A 1 98 ? 11.159 4.805 -19.274 1.00 63.53 98 PRO A CA 1
ATOM 741 C C . PRO A 1 98 ? 12.629 4.359 -19.275 1.00 63.53 98 PRO A C 1
ATOM 743 O O . PRO A 1 98 ? 13.041 3.695 -20.217 1.00 63.53 98 PRO A O 1
ATOM 746 N N . ASP A 1 99 ? 13.398 4.681 -18.231 1.00 58.78 99 ASP A N 1
ATOM 747 C CA . ASP A 1 99 ? 14.859 4.528 -18.235 1.00 58.78 99 ASP A CA 1
ATOM 748 C C . ASP A 1 99 ? 15.396 3.094 -18.135 1.00 58.78 99 ASP A C 1
ATOM 750 O O . ASP A 1 99 ? 16.538 2.879 -18.519 1.00 58.78 99 ASP A O 1
ATOM 754 N N . ASP A 1 100 ? 14.618 2.105 -17.677 1.00 57.94 100 ASP A N 1
ATOM 755 C CA . ASP A 1 100 ? 15.198 0.775 -17.407 1.00 57.94 100 ASP A CA 1
ATOM 756 C C . ASP A 1 100 ? 14.546 -0.377 -18.182 1.00 57.94 100 ASP A C 1
ATOM 758 O O . ASP A 1 100 ? 15.064 -1.490 -18.179 1.00 57.94 100 ASP A O 1
ATOM 762 N N . GLY A 1 101 ? 13.365 -0.177 -18.793 1.00 60.84 101 GLY A N 1
ATOM 763 C CA . GLY A 1 101 ? 12.554 -1.270 -19.375 1.00 60.84 101 GLY A CA 1
ATOM 764 C C . GLY A 1 101 ? 12.209 -2.404 -18.385 1.00 60.84 101 GLY A C 1
ATOM 765 O O . GLY A 1 101 ? 11.533 -3.373 -18.734 1.00 60.84 101 GLY A O 1
ATOM 766 N N . GLY A 1 102 ? 12.670 -2.273 -17.143 1.00 70.19 102 GLY A N 1
ATOM 767 C CA . GLY A 1 102 ? 12.670 -3.264 -16.100 1.00 70.19 102 GLY A CA 1
ATOM 768 C C . GLY A 1 102 ? 11.511 -3.059 -15.149 1.00 70.19 102 GLY A C 1
ATOM 769 O O . GLY A 1 102 ? 10.937 -1.979 -14.995 1.00 70.19 102 GLY A O 1
ATOM 770 N N . VAL A 1 103 ? 11.147 -4.149 -14.492 1.00 76.88 103 VAL A N 1
ATOM 771 C CA . VAL A 1 103 ? 10.086 -4.128 -13.503 1.00 76.88 103 VAL A CA 1
ATOM 772 C C . VAL A 1 103 ? 10.642 -3.580 -12.189 1.00 76.88 103 VAL A C 1
ATOM 774 O O . VAL A 1 103 ? 11.479 -4.220 -11.556 1.00 76.88 103 VAL A O 1
ATOM 777 N N . VAL A 1 104 ? 10.158 -2.411 -11.768 1.00 82.88 104 VAL A N 1
ATOM 778 C CA . VAL A 1 104 ? 10.651 -1.708 -10.573 1.00 82.88 104 VAL A CA 1
ATOM 779 C C . VAL A 1 104 ? 9.776 -2.036 -9.367 1.00 82.88 104 VAL A C 1
ATOM 781 O O . VAL A 1 104 ? 8.548 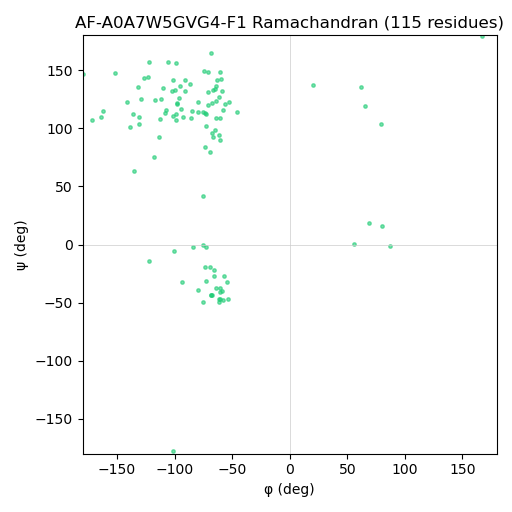-2.026 -9.460 1.00 82.88 104 VAL A O 1
ATOM 784 N N . TRP A 1 105 ? 10.403 -2.293 -8.221 1.00 84.81 105 TRP A N 1
ATOM 785 C CA . TRP A 1 105 ? 9.712 -2.416 -6.938 1.00 84.81 105 TRP A CA 1
ATOM 786 C C . TRP A 1 105 ? 9.647 -1.066 -6.228 1.00 84.81 105 TRP A C 1
ATOM 788 O O . TRP A 1 105 ? 10.662 -0.385 -6.101 1.00 84.81 105 TRP A O 1
ATOM 798 N N . ARG A 1 106 ? 8.465 -0.698 -5.730 1.00 84.88 106 ARG A N 1
ATOM 799 C CA . ARG A 1 106 ? 8.229 0.537 -4.975 1.00 84.88 106 ARG A CA 1
ATOM 800 C C . ARG A 1 106 ? 7.570 0.242 -3.642 1.00 84.88 106 ARG A C 1
ATOM 802 O O . ARG A 1 106 ? 6.725 -0.642 -3.553 1.00 84.88 106 ARG A O 1
ATOM 809 N N . GLU A 1 107 ? 7.950 0.994 -2.622 1.00 87.62 107 GLU A N 1
ATOM 810 C CA . GLU A 1 107 ? 7.341 0.910 -1.298 1.00 87.62 107 GLU A CA 1
ATOM 811 C C . GLU A 1 107 ? 6.323 2.035 -1.136 1.00 87.62 107 GLU A C 1
ATOM 813 O O . GLU A 1 107 ? 6.584 3.182 -1.495 1.00 87.62 107 GLU A O 1
ATOM 818 N N . VAL A 1 108 ? 5.144 1.675 -0.645 1.00 86.38 108 VAL A N 1
ATOM 819 C CA . VAL A 1 108 ? 3.957 2.519 -0.594 1.00 86.38 108 VAL A CA 1
ATOM 820 C C . VAL A 1 108 ? 3.387 2.457 0.819 1.00 86.38 108 VAL A C 1
ATOM 822 O O . VAL A 1 108 ? 2.777 1.447 1.185 1.00 86.38 108 VAL A O 1
ATOM 825 N N . PRO A 1 109 ? 3.584 3.500 1.638 1.00 88.81 109 PRO A N 1
ATOM 826 C CA . PRO A 1 109 ? 2.937 3.588 2.936 1.00 88.81 109 PRO A CA 1
ATOM 827 C C . PRO A 1 109 ? 1.488 4.069 2.772 1.00 88.81 109 PRO A C 1
ATOM 829 O O . PRO A 1 109 ? 1.237 5.157 2.259 1.00 88.81 109 PRO A O 1
ATOM 832 N N . VAL A 1 110 ? 0.527 3.281 3.249 1.00 86.62 110 VAL A N 1
ATOM 833 C CA . VAL A 1 110 ? -0.892 3.651 3.337 1.00 86.62 110 VAL A CA 1
ATOM 834 C C . VAL A 1 110 ? -1.242 3.865 4.804 1.00 86.62 110 VAL A C 1
ATOM 836 O O . VAL A 1 110 ? -1.214 2.928 5.601 1.00 86.62 110 VAL A O 1
ATOM 839 N N . ARG A 1 111 ? -1.552 5.109 5.178 1.00 87.81 111 ARG A N 1
ATOM 840 C CA . ARG A 1 111 ? -1.882 5.478 6.559 1.00 87.81 111 ARG A CA 1
ATOM 841 C C . ARG A 1 111 ? -3.393 5.543 6.756 1.00 87.81 111 ARG A C 1
ATOM 843 O O . ARG A 1 111 ? -4.058 6.375 6.150 1.00 87.81 111 ARG A O 1
ATOM 850 N N . PHE A 1 112 ? -3.903 4.744 7.685 1.00 86.56 112 PHE A N 1
ATOM 851 C CA . PHE A 1 112 ? -5.275 4.818 8.175 1.00 86.56 112 PHE A CA 1
ATOM 852 C C . PHE A 1 112 ? -5.286 5.540 9.518 1.00 86.56 112 PHE A C 1
ATOM 854 O O . PHE A 1 112 ? -4.781 5.025 10.517 1.00 86.56 112 PHE A O 1
ATOM 861 N N . ALA A 1 113 ? -5.844 6.748 9.534 1.00 84.31 113 ALA A N 1
ATOM 862 C CA . ALA A 1 113 ? -6.014 7.533 10.748 1.00 84.31 113 ALA A CA 1
ATOM 863 C C . ALA A 1 113 ? -7.442 8.067 10.834 1.00 84.31 113 ALA A C 1
ATOM 865 O O . ALA A 1 113 ? -7.979 8.592 9.859 1.00 84.31 113 ALA A O 1
ATOM 866 N N . ILE A 1 114 ? -8.035 7.961 12.018 1.00 83.25 114 ILE A N 1
ATOM 867 C CA . ILE A 1 114 ? -9.337 8.545 12.322 1.00 83.25 114 ILE A CA 1
ATOM 868 C C . ILE A 1 114 ? -9.044 9.894 12.960 1.00 83.25 114 ILE A C 1
ATOM 870 O O . ILE A 1 114 ? -8.412 9.968 14.013 1.00 83.25 114 ILE A O 1
ATOM 874 N N . ARG A 1 115 ? -9.469 10.979 12.312 1.00 75.62 115 ARG A N 1
ATOM 875 C CA . ARG A 1 115 ? -9.463 12.288 12.964 1.00 75.62 115 ARG A CA 1
ATOM 876 C C . ARG A 1 115 ? -10.586 12.285 13.997 1.00 75.62 115 ARG A C 1
ATOM 878 O O . ARG A 1 115 ? -11.751 12.203 13.620 1.00 75.62 115 ARG A O 1
ATOM 885 N N . ALA A 1 116 ? -10.223 12.325 15.275 1.00 63.06 116 ALA A N 1
ATOM 886 C CA . ALA A 1 116 ? -11.165 12.704 16.319 1.00 63.06 116 ALA A CA 1
ATOM 887 C C . ALA A 1 116 ? -11.560 14.172 16.086 1.00 63.06 116 ALA A C 1
ATOM 889 O O . ALA A 1 116 ? -10.694 14.988 15.758 1.00 63.06 116 ALA A O 1
ATOM 890 N N . TYR A 1 117 ? -12.857 14.458 16.169 1.00 52.81 117 TYR A N 1
ATOM 891 C CA . TYR A 1 117 ? -13.434 15.799 16.067 1.00 52.81 117 TYR A CA 1
ATOM 892 C C . TYR A 1 117 ? -13.690 16.347 17.468 1.00 52.81 117 TYR A C 1
ATOM 894 O O . TYR A 1 117 ? -14.099 15.529 18.326 1.00 52.81 117 TYR A O 1
#

pLDDT: mean 71.54, std 19.62, range [28.92, 91.81]

Nearest PDB structures (foldseek):
  2gsk-assembly1_B  TM=8.538E-01  e=1.353E-04  Escherichia coli
  7zc8-assembly1_B  TM=8.606E-01  e=3.257E-04  Pectobacterium carotovorum
  6i97-assembly1_E  TM=7.965E-01  e=3.257E-04  Pseudomonas aeruginosa
  6fip-assembly1_A  TM=7.776E-01  e=4.458E-04  Pseudomonas aeruginosa
  8rd6-assembly1_A  TM=8.033E-01  e=6.223E-03  Salmonella enterica

Sequence (117 aa):
MKYLRISKSLVASAAVVLLAACAAPAQTGEWKPNPPNPEAPYPAESREKGEQGTVLLRVRTTPDGRPAAVEVKQSSGYPRLDRSAVDTVSKWQFKPTPDDGGVVWREVPVRFAIRAY

Mean predicted aligned error: 13.63 Å

Foldseek 3Di:
DDDDDDDDDDDDDDDPPDDPPPPDPPPPPPDDFDDDQDAQDDDPVCVVVQQWFKWKKKFWAALQQATPDIDTPDDRPDVRSVVSVRVRNNPGGGDHDNPPSDTDIDIDIRTGHDDDD

Solvent-accessible surface area (backbone atoms only — not comparable to full-atom values): 7621 Å² total; per-residue (Å²): 138,82,85,83,90,83,90,78,91,78,89,79,92,71,82,83,74,80,87,80,78,83,72,72,80,80,73,86,62,86,81,72,73,62,53,97,55,74,77,56,67,79,51,66,70,39,62,76,68,67,65,55,37,52,26,32,33,37,34,34,25,38,35,83,10,42,53,76,44,79,43,80,76,36,73,36,86,42,73,67,59,40,50,33,43,52,62,36,56,62,70,30,51,44,67,54,46,81,89,68,77,46,76,44,77,44,82,45,80,46,76,48,74,82,82,85,129